Protein AF-A0A7C4ZIY7-F1 (afdb_monomer_lite)

pLDDT: mean 74.15, std 13.15, range [41.5, 90.62]

Foldseek 3Di:
DDPPPPDPDDPPDDPCVPPPPVCVPVVLVVVLVVLVVLLVVLVVQLCCCCPVVVDPCPDCSNVVSVVVSVVSVVVSVVSVVVVD

Structure (mmCIF, N/CA/C/O backbone):
data_AF-A0A7C4ZIY7-F1
#
_entry.id   AF-A0A7C4ZIY7-F1
#
loop_
_atom_site.group_PDB
_atom_site.id
_atom_site.type_symbol
_atom_site.label_atom_id
_atom_site.label_alt_id
_atom_site.label_comp_id
_atom_site.label_asym_id
_atom_site.label_entity_id
_atom_site.label_seq_id
_atom_site.pdbx_PDB_ins_code
_atom_site.Cartn_x
_atom_site.Cartn_y
_atom_site.Cartn_z
_atom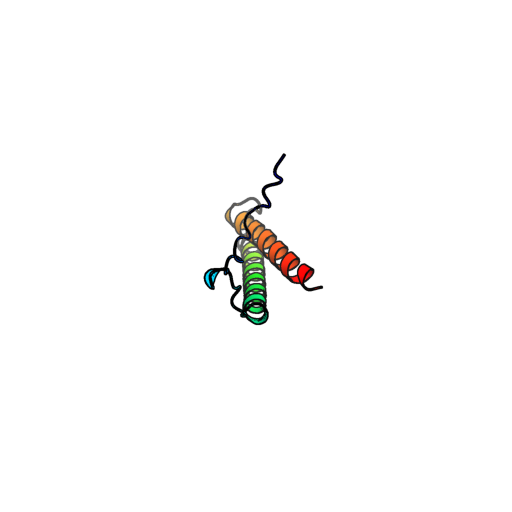_site.occupancy
_atom_site.B_iso_or_equiv
_atom_site.auth_seq_id
_atom_site.auth_comp_id
_atom_site.auth_asym_id
_atom_site.auth_atom_id
_atom_site.pdbx_PDB_model_num
ATOM 1 N N . MET A 1 1 ? 5.852 -0.680 66.387 1.00 41.50 1 MET A N 1
ATOM 2 C CA . MET A 1 1 ? 6.076 -0.488 64.942 1.00 41.50 1 MET A CA 1
ATOM 3 C C . MET A 1 1 ? 4.846 0.218 64.411 1.00 41.50 1 MET A C 1
ATOM 5 O O . MET A 1 1 ? 3.780 -0.379 64.432 1.00 41.50 1 MET A O 1
ATOM 9 N N . SER A 1 2 ? 4.952 1.512 64.110 1.00 52.38 2 SER A N 1
ATOM 10 C CA . SER A 1 2 ? 3.829 2.289 63.582 1.00 52.38 2 SER A CA 1
ATOM 11 C C . SER A 1 2 ? 3.731 2.028 62.087 1.00 52.38 2 SER A C 1
ATOM 13 O O . SER A 1 2 ? 4.624 2.407 61.335 1.00 52.38 2 SER A O 1
ATOM 15 N N . GLU A 1 3 ? 2.674 1.338 61.673 1.00 60.22 3 GLU A N 1
ATOM 16 C CA . GLU A 1 3 ? 2.326 1.160 60.266 1.00 60.22 3 GLU A CA 1
ATOM 17 C C . GLU A 1 3 ? 1.803 2.503 59.738 1.00 60.22 3 GLU A C 1
ATOM 19 O O . GLU A 1 3 ? 0.625 2.847 59.871 1.00 60.22 3 GLU A O 1
ATOM 24 N N . GLU A 1 4 ? 2.713 3.321 59.217 1.00 64.06 4 GLU A N 1
ATOM 25 C CA . GLU A 1 4 ? 2.387 4.605 58.608 1.00 64.06 4 GLU A CA 1
ATOM 26 C C . GLU A 1 4 ? 1.647 4.329 57.293 1.00 64.06 4 GLU A C 1
ATOM 28 O O . GLU A 1 4 ? 2.246 3.961 56.281 1.00 64.06 4 GLU A O 1
ATOM 33 N N . ARG A 1 5 ? 0.306 4.402 57.323 1.00 65.38 5 ARG A N 1
ATOM 34 C CA . ARG A 1 5 ? -0.510 4.223 56.114 1.00 65.38 5 ARG A CA 1
ATOM 35 C C . ARG A 1 5 ? -0.061 5.242 55.066 1.00 65.38 5 ARG A C 1
ATOM 37 O O . ARG A 1 5 ? 0.041 6.425 55.400 1.00 65.38 5 ARG A O 1
ATOM 44 N N . PRO A 1 6 ? 0.164 4.822 53.809 1.00 71.88 6 PRO A N 1
ATOM 45 C CA . PRO A 1 6 ? 0.595 5.741 52.772 1.00 71.88 6 PRO A CA 1
ATOM 46 C C . PRO A 1 6 ? -0.448 6.859 52.610 1.00 71.88 6 PRO A C 1
ATOM 48 O O . PRO A 1 6 ? -1.652 6.579 52.621 1.00 71.88 6 PRO A O 1
ATOM 51 N N . PRO A 1 7 ? -0.012 8.125 52.489 1.00 71.31 7 PRO A N 1
ATOM 52 C CA . PRO A 1 7 ? -0.917 9.259 52.386 1.00 71.31 7 PRO A CA 1
ATOM 53 C C . PRO A 1 7 ? -1.846 9.094 51.179 1.00 71.31 7 PRO A C 1
ATOM 55 O O . PRO A 1 7 ? -1.405 8.774 50.073 1.00 71.31 7 PRO A O 1
ATOM 58 N N . HIS A 1 8 ? -3.144 9.316 51.399 1.00 67.00 8 HIS A N 1
ATOM 59 C CA . HIS A 1 8 ? -4.160 9.297 50.351 1.00 67.00 8 HIS A CA 1
ATOM 60 C C . HIS A 1 8 ? -3.886 10.427 49.351 1.00 67.00 8 HIS A C 1
ATOM 62 O O . HIS A 1 8 ? -4.272 11.576 49.557 1.00 67.00 8 HIS A O 1
ATOM 68 N N . LEU A 1 9 ? -3.194 10.098 48.261 1.00 69.69 9 LEU A N 1
ATOM 69 C CA . LEU A 1 9 ? -3.009 11.008 47.140 1.00 69.69 9 LEU A CA 1
ATOM 70 C C . LEU A 1 9 ? -4.364 11.226 46.444 1.00 69.69 9 LEU A C 1
ATOM 72 O O . LEU A 1 9 ? -5.062 10.248 46.157 1.00 69.69 9 LEU A O 1
ATOM 76 N N . PRO A 1 10 ? -4.755 12.478 46.143 1.00 67.50 10 PRO A N 1
ATOM 77 C CA . PRO A 1 10 ? -5.957 12.739 45.366 1.00 67.50 10 PRO A CA 1
ATOM 78 C C . PRO A 1 10 ? -5.824 12.125 43.961 1.00 67.50 10 PRO A C 1
ATOM 80 O O . PRO A 1 10 ? -4.723 12.106 43.398 1.00 67.50 10 PRO A O 1
ATOM 83 N N . PRO A 1 11 ? -6.924 11.629 43.364 1.00 64.25 11 PRO A N 1
ATOM 84 C CA . PRO A 1 11 ? -6.893 11.070 42.020 1.00 64.25 11 PRO A CA 1
ATOM 85 C C . PRO A 1 11 ? -6.377 12.128 41.043 1.00 64.25 11 PRO A C 1
ATOM 87 O O . PRO A 1 11 ? -6.936 13.218 40.911 1.00 64.25 11 PRO A O 1
ATOM 90 N N . ARG A 1 12 ? -5.269 11.808 40.371 1.00 62.75 12 ARG A N 1
ATOM 91 C CA . ARG A 1 12 ? -4.624 12.671 39.378 1.00 62.75 12 ARG A CA 1
ATOM 92 C C . ARG A 1 12 ? -5.643 12.963 38.270 1.00 62.75 12 ARG A C 1
ATOM 94 O O . ARG A 1 12 ? -5.990 12.072 37.496 1.00 62.75 12 ARG A O 1
ATOM 101 N N . ARG A 1 13 ? -6.147 14.199 38.199 1.00 58.03 13 ARG A N 1
ATOM 102 C CA . ARG A 1 13 ? -6.999 14.658 37.094 1.00 58.03 13 ARG A CA 1
ATOM 103 C C . ARG A 1 13 ? -6.158 14.606 35.820 1.00 58.03 13 ARG A C 1
ATOM 105 O O . ARG A 1 13 ? -5.259 15.425 35.647 1.00 58.03 13 ARG A O 1
ATOM 112 N N . LYS A 1 14 ? -6.409 13.611 34.965 1.00 58.66 14 LYS A N 1
ATOM 113 C CA . LYS A 1 14 ? -5.812 13.537 33.626 1.00 58.66 14 LYS A CA 1
ATOM 114 C C . LYS A 1 14 ? -6.112 14.852 32.902 1.00 58.66 14 LYS A C 1
ATOM 116 O O . LYS A 1 14 ? -7.269 15.276 32.877 1.00 58.66 14 LYS A O 1
ATOM 121 N N . LEU A 1 15 ? -5.078 15.526 32.391 1.00 54.88 15 LEU A N 1
ATOM 122 C CA . LEU A 1 15 ? -5.251 16.722 31.561 1.00 54.88 15 LEU A CA 1
ATOM 123 C C . LEU A 1 15 ? -6.134 16.357 30.359 1.00 54.88 15 LEU A C 1
ATOM 125 O O . LEU A 1 15 ? -5.977 15.275 29.800 1.00 54.88 15 LEU A O 1
ATOM 129 N N . ASP A 1 16 ? -7.003 17.269 29.915 1.00 55.22 16 ASP A N 1
ATOM 130 C CA . ASP A 1 16 ? -7.870 17.088 28.734 1.00 55.22 16 ASP A CA 1
ATOM 131 C C . ASP A 1 16 ? -7.097 16.784 27.428 1.00 55.22 16 ASP A C 1
ATOM 133 O O . ASP A 1 16 ? -7.698 16.387 26.437 1.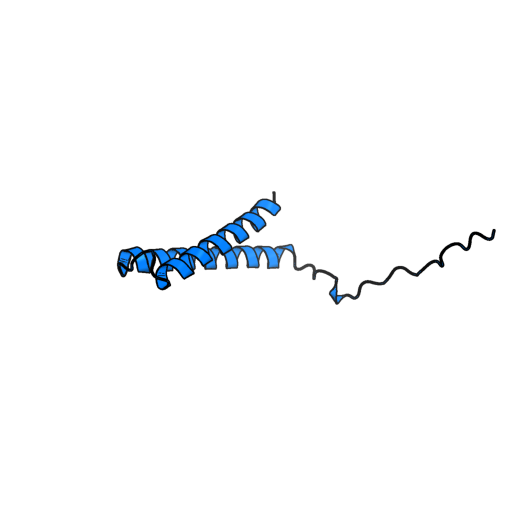00 55.22 16 ASP A O 1
ATOM 137 N N . ILE A 1 17 ? -5.763 16.889 27.436 1.00 55.41 17 ILE A N 1
ATOM 138 C CA . ILE A 1 17 ? -4.857 16.456 26.358 1.00 55.41 17 ILE A CA 1
ATOM 139 C C . ILE A 1 17 ? -4.808 14.917 26.240 1.00 55.41 17 ILE A C 1
ATOM 141 O O . ILE A 1 17 ? -4.616 14.387 25.151 1.00 55.41 17 ILE A O 1
ATOM 145 N N . GLU A 1 18 ? -5.014 14.184 27.341 1.00 51.78 18 GLU A N 1
ATOM 146 C CA . GLU A 1 18 ? -5.107 12.715 27.350 1.00 51.78 18 GLU A CA 1
ATOM 147 C C . GLU A 1 18 ? -6.514 12.196 27.036 1.00 51.78 18 GLU A C 1
ATOM 149 O O . GLU A 1 18 ? -6.701 10.980 26.946 1.00 51.78 18 GLU A O 1
ATOM 154 N N . ARG A 1 19 ? -7.523 13.066 26.880 1.00 51.59 19 ARG A N 1
ATOM 155 C CA . ARG A 1 19 ? -8.805 12.602 26.352 1.00 51.59 19 ARG A CA 1
ATOM 156 C C . ARG A 1 19 ? -8.591 12.291 24.873 1.00 51.59 19 ARG A C 1
ATOM 158 O O . ARG A 1 19 ? -8.326 13.224 24.115 1.00 51.59 19 ARG A O 1
ATOM 165 N N . PRO A 1 20 ? -8.729 11.026 24.423 1.00 56.97 20 PRO A N 1
ATOM 166 C CA . PRO A 1 20 ? -8.894 10.785 23.005 1.00 56.97 20 PRO A CA 1
ATOM 167 C C . PRO A 1 20 ? -10.150 11.557 22.617 1.00 56.97 20 PRO A C 1
ATOM 169 O O . PRO A 1 20 ? -11.250 11.236 23.069 1.00 56.97 20 PRO A O 1
ATOM 172 N N . ILE A 1 21 ? -9.966 12.648 21.872 1.00 57.62 21 ILE A N 1
ATOM 173 C CA . ILE A 1 21 ? -11.058 13.426 21.300 1.00 57.62 21 ILE A CA 1
ATOM 174 C C . ILE A 1 21 ? -11.995 12.389 20.684 1.00 57.62 21 ILE A C 1
ATOM 176 O O . ILE A 1 21 ? -11.542 11.548 19.904 1.00 57.62 21 ILE A O 1
ATOM 180 N N . GLY A 1 22 ? -13.268 12.397 21.090 1.00 50.28 22 GLY A N 1
ATOM 181 C CA . GLY A 1 22 ? -14.308 11.423 20.726 1.00 50.28 22 GLY A CA 1
ATOM 182 C C . GLY A 1 22 ? -14.662 11.385 19.233 1.00 50.28 22 GLY A C 1
ATOM 183 O O . GLY A 1 22 ? -15.781 11.062 18.864 1.00 50.28 22 GLY A O 1
ATOM 184 N N . LEU A 1 23 ? -13.702 11.698 18.368 1.00 52.31 23 LEU A N 1
ATOM 185 C CA . LEU A 1 23 ? -13.674 11.521 16.926 1.00 52.31 23 LEU A CA 1
ATOM 186 C C . LEU A 1 23 ? -13.269 10.086 16.533 1.00 52.31 23 LEU A C 1
ATOM 188 O O . LEU A 1 23 ? -12.934 9.826 15.380 1.00 52.31 23 LEU A O 1
ATOM 192 N N . GLY A 1 24 ? -13.261 9.150 17.488 1.00 53.12 24 GLY A N 1
ATOM 193 C CA . GLY A 1 24 ? -12.735 7.797 17.317 1.00 53.12 24 GLY A CA 1
ATOM 194 C C . GLY A 1 24 ? -13.427 6.986 16.221 1.00 53.12 24 GLY A C 1
ATOM 195 O O . GLY A 1 24 ? -12.759 6.234 15.541 1.00 53.12 24 GLY A O 1
ATOM 196 N N . GLY A 1 25 ? -14.726 7.156 15.963 1.00 57.03 25 GLY A N 1
ATOM 197 C CA . GLY A 1 25 ? -15.402 6.391 14.901 1.00 57.03 25 GLY A CA 1
ATOM 198 C C . GLY A 1 25 ? -15.110 6.918 13.492 1.00 57.03 25 GLY A C 1
ATOM 199 O O . GLY A 1 25 ? -14.654 6.180 12.613 1.00 57.03 25 GLY A O 1
ATOM 200 N N . VAL A 1 26 ? -15.348 8.217 13.291 1.00 56.12 26 VAL A N 1
ATOM 201 C CA . VAL A 1 26 ? -15.342 8.862 11.966 1.00 56.12 26 VAL A CA 1
ATOM 202 C C . VAL A 1 26 ? -13.919 9.139 11.480 1.00 56.12 26 VAL A C 1
ATOM 204 O O . VAL A 1 26 ? -13.596 8.846 10.331 1.00 56.12 26 VAL A O 1
ATOM 207 N N . ALA A 1 27 ? -13.025 9.613 12.358 1.00 60.69 27 ALA A N 1
ATOM 208 C CA . ALA A 1 27 ? -11.623 9.827 11.994 1.00 60.69 27 ALA A CA 1
ATOM 209 C C . ALA A 1 27 ? -10.896 8.503 11.743 1.00 60.69 27 ALA A C 1
ATOM 211 O O . ALA A 1 27 ? -10.044 8.419 10.864 1.00 60.69 27 ALA A O 1
ATOM 212 N N . GLN A 1 28 ? -11.263 7.440 12.462 1.00 62.03 28 GLN A N 1
ATOM 213 C CA . GLN A 1 28 ? -10.682 6.116 12.260 1.00 62.03 28 GLN A CA 1
ATOM 214 C C . GLN A 1 28 ? -11.223 5.454 10.986 1.00 62.03 28 GLN A C 1
ATOM 216 O O . GLN A 1 28 ? -10.488 4.712 10.345 1.00 62.03 28 GLN A O 1
ATOM 221 N N . GLN A 1 29 ? -12.473 5.719 10.577 1.00 64.88 29 GLN A N 1
ATOM 222 C CA . GLN A 1 29 ? -12.972 5.352 9.240 1.00 64.88 29 GLN A CA 1
ATOM 223 C C . GLN A 1 29 ? -12.273 6.146 8.127 1.00 64.88 29 GLN A C 1
ATOM 225 O O . GLN A 1 29 ? -11.867 5.555 7.129 1.00 64.88 29 GLN A O 1
ATOM 230 N N . GLY A 1 30 ? -12.068 7.453 8.319 1.00 70.44 30 GLY A N 1
ATOM 231 C CA . GLY A 1 30 ? -11.301 8.289 7.393 1.00 70.44 30 GLY A CA 1
ATOM 232 C C . GLY A 1 30 ? -9.861 7.802 7.232 1.00 70.44 30 GLY A C 1
ATOM 233 O O . GLY A 1 30 ? -9.381 7.647 6.113 1.00 70.44 30 GLY A O 1
ATOM 234 N N . ALA A 1 31 ? -9.198 7.455 8.337 1.00 73.44 31 ALA A N 1
ATOM 235 C CA . ALA A 1 31 ? -7.857 6.880 8.315 1.00 73.44 31 ALA A CA 1
ATOM 236 C C . ALA A 1 31 ? -7.813 5.558 7.531 1.00 73.44 31 ALA A C 1
ATOM 238 O O . ALA A 1 31 ? -6.925 5.373 6.706 1.00 73.44 31 ALA A O 1
ATOM 239 N N . VAL A 1 32 ? -8.787 4.662 7.732 1.00 77.69 32 VAL A N 1
ATOM 240 C CA . VAL A 1 32 ? -8.903 3.400 6.975 1.00 77.69 32 VAL A CA 1
ATOM 241 C C . VAL A 1 32 ? -9.041 3.659 5.472 1.00 77.69 32 VAL A C 1
ATOM 243 O O . VAL A 1 32 ? -8.332 3.034 4.688 1.00 77.69 32 VAL A O 1
ATOM 246 N N . LEU A 1 33 ? -9.896 4.603 5.064 1.00 82.31 33 LEU A N 1
ATOM 247 C CA . LEU A 1 33 ? -10.065 4.985 3.656 1.00 82.31 33 LEU A CA 1
ATOM 248 C C . LEU A 1 33 ? -8.777 5.545 3.045 1.00 82.31 33 LEU A C 1
ATOM 250 O O . LEU A 1 33 ? -8.402 5.149 1.944 1.00 82.31 33 LEU A O 1
ATOM 254 N N . ILE A 1 34 ? -8.078 6.424 3.768 1.00 84.56 34 ILE A N 1
ATOM 255 C CA . ILE A 1 34 ? -6.798 6.989 3.324 1.00 84.56 34 ILE A CA 1
ATOM 256 C C . ILE A 1 34 ? -5.760 5.877 3.161 1.00 84.56 34 ILE A C 1
ATOM 258 O O . ILE A 1 34 ? -5.109 5.796 2.123 1.00 84.56 34 ILE A O 1
ATOM 262 N N . TYR A 1 35 ? -5.633 4.983 4.144 1.00 79.75 35 TYR A N 1
ATOM 263 C CA . TYR A 1 35 ? -4.707 3.855 4.060 1.00 79.75 35 TYR A CA 1
ATOM 264 C C . TYR A 1 35 ? -5.037 2.920 2.893 1.00 79.75 35 TYR A C 1
ATOM 266 O O . TYR A 1 35 ? -4.123 2.479 2.196 1.00 79.75 35 TYR A O 1
ATOM 274 N N . ALA A 1 36 ? -6.318 2.654 2.633 1.00 82.94 36 ALA A N 1
ATOM 275 C CA . ALA A 1 36 ? -6.748 1.860 1.486 1.00 82.94 36 ALA A CA 1
ATOM 276 C C . ALA A 1 36 ? -6.385 2.534 0.155 1.00 82.94 36 ALA A C 1
ATOM 278 O O . ALA A 1 36 ? -5.763 1.902 -0.696 1.00 82.94 36 ALA A O 1
ATOM 279 N N . LEU A 1 37 ? -6.694 3.825 0.000 1.00 89.75 37 LEU A N 1
ATOM 280 C CA . LEU A 1 37 ? -6.358 4.598 -1.198 1.00 89.75 37 LEU A CA 1
ATOM 281 C C . LEU A 1 37 ? -4.850 4.633 -1.455 1.00 89.75 37 LEU A C 1
ATOM 283 O O . LEU A 1 37 ? -4.414 4.362 -2.571 1.00 89.75 37 LEU A O 1
ATOM 287 N N . VAL A 1 38 ? -4.051 4.912 -0.422 1.00 88.94 38 VAL A N 1
ATOM 288 C CA . VAL A 1 38 ? -2.585 4.944 -0.524 1.00 88.94 38 VAL A CA 1
ATOM 289 C C . VAL A 1 38 ? -2.033 3.571 -0.903 1.00 88.94 38 VAL A C 1
ATOM 291 O O . VAL A 1 38 ? -1.159 3.481 -1.763 1.00 88.94 38 VAL A O 1
ATOM 294 N N . THR A 1 39 ? -2.567 2.496 -0.320 1.00 87.25 39 THR A N 1
ATOM 295 C CA . THR A 1 39 ? -2.158 1.125 -0.662 1.00 87.25 39 THR A CA 1
ATOM 296 C C . THR A 1 39 ? -2.429 0.825 -2.135 1.00 87.25 39 THR A C 1
ATOM 298 O O . THR A 1 39 ? -1.528 0.384 -2.843 1.00 87.25 39 THR A O 1
ATOM 301 N N . VAL A 1 40 ? -3.642 1.108 -2.623 1.00 90.62 40 VAL A N 1
ATOM 302 C CA . VAL A 1 40 ? -4.020 0.869 -4.027 1.00 90.62 40 VAL A CA 1
ATOM 303 C C . VAL A 1 40 ? -3.176 1.716 -4.981 1.00 90.62 40 VAL A C 1
ATOM 305 O O . VAL A 1 40 ? -2.706 1.200 -5.993 1.00 90.62 40 VAL A O 1
ATOM 308 N N . ALA A 1 41 ? -2.924 2.983 -4.643 1.00 89.69 41 ALA A N 1
ATOM 309 C CA . ALA A 1 41 ? -2.068 3.858 -5.438 1.00 89.69 41 ALA A CA 1
ATOM 310 C C . ALA A 1 41 ? -0.636 3.307 -5.547 1.00 89.69 41 ALA A C 1
ATOM 312 O O . ALA A 1 41 ? -0.096 3.223 -6.647 1.00 89.69 41 ALA A O 1
ATOM 313 N N . LEU A 1 42 ? -0.039 2.868 -4.433 1.00 88.19 42 LEU A N 1
ATOM 314 C CA . LEU A 1 42 ? 1.315 2.302 -4.418 1.00 88.19 42 LEU A CA 1
ATOM 315 C C . LEU A 1 42 ? 1.415 0.997 -5.212 1.00 88.19 42 LEU A C 1
ATOM 317 O O . LEU A 1 42 ? 2.373 0.813 -5.963 1.00 88.19 42 LEU A O 1
ATOM 321 N N . ILE A 1 43 ? 0.413 0.120 -5.096 1.00 87.88 43 ILE A N 1
ATOM 322 C CA . ILE A 1 43 ? 0.319 -1.106 -5.900 1.00 87.88 43 ILE A CA 1
ATOM 323 C C . ILE A 1 43 ? 0.251 -0.754 -7.387 1.00 87.88 43 ILE A C 1
ATOM 325 O O . ILE A 1 43 ? 1.006 -1.312 -8.183 1.00 87.88 43 ILE A O 1
ATOM 329 N N . GLY A 1 44 ? -0.609 0.198 -7.757 1.00 88.25 44 GLY A N 1
ATOM 330 C CA . GLY A 1 44 ? -0.760 0.657 -9.136 1.00 88.25 44 GLY A CA 1
ATOM 331 C C . GLY A 1 44 ? 0.536 1.223 -9.713 1.00 88.25 44 GLY A C 1
ATOM 332 O O . GLY A 1 44 ? 0.915 0.858 -10.821 1.00 88.25 44 GLY A O 1
ATOM 333 N N . VAL A 1 45 ? 1.255 2.050 -8.949 1.00 87.75 45 VAL A N 1
ATOM 334 C CA . VAL A 1 45 ? 2.554 2.609 -9.361 1.00 87.75 45 VAL A CA 1
ATOM 335 C C . VAL A 1 45 ? 3.599 1.508 -9.548 1.00 87.75 45 VAL A C 1
ATOM 337 O O . VAL A 1 45 ? 4.293 1.494 -10.564 1.00 87.75 45 VAL A O 1
ATOM 340 N N . ALA A 1 46 ? 3.693 0.559 -8.613 1.00 85.69 46 ALA A N 1
ATOM 341 C CA . ALA A 1 46 ? 4.636 -0.551 -8.722 1.00 85.69 46 ALA A CA 1
ATOM 342 C C . ALA A 1 46 ? 4.344 -1.428 -9.954 1.00 85.69 46 ALA A C 1
ATOM 344 O O . ALA A 1 46 ? 5.262 -1.769 -10.699 1.00 85.69 46 ALA A O 1
ATOM 345 N N . LEU A 1 47 ? 3.067 -1.737 -10.211 1.00 87.81 47 LEU A N 1
ATOM 346 C CA . LEU A 1 47 ? 2.626 -2.462 -11.408 1.00 87.81 47 LEU A CA 1
ATOM 347 C C . LEU A 1 47 ? 2.908 -1.682 -12.692 1.00 87.81 47 LEU A C 1
ATOM 349 O O . LEU A 1 47 ? 3.396 -2.267 -13.654 1.00 87.81 47 LEU A O 1
ATOM 353 N N . TYR A 1 48 ? 2.650 -0.375 -12.708 1.00 87.62 48 TYR A N 1
ATOM 354 C CA . TYR A 1 48 ? 2.939 0.480 -13.857 1.00 87.62 48 TYR A CA 1
ATOM 355 C C . TYR A 1 48 ? 4.433 0.449 -14.202 1.00 87.62 48 TYR A C 1
ATOM 357 O O . TYR A 1 48 ? 4.803 0.174 -15.342 1.00 87.62 48 TYR A O 1
ATOM 365 N N . MET A 1 49 ? 5.308 0.641 -13.214 1.00 85.31 49 MET A N 1
ATOM 366 C CA . MET A 1 49 ? 6.754 0.622 -13.451 1.00 85.31 49 MET A CA 1
ATOM 367 C C . MET A 1 49 ? 7.270 -0.767 -13.854 1.00 85.31 49 MET A C 1
ATOM 369 O O . MET A 1 49 ? 8.159 -0.877 -14.697 1.00 85.31 49 MET A O 1
ATOM 373 N N . ALA A 1 50 ? 6.713 -1.836 -13.282 1.00 84.38 50 ALA A N 1
ATOM 374 C CA . ALA A 1 50 ? 7.125 -3.199 -13.603 1.00 84.38 50 ALA A CA 1
ATOM 375 C C . ALA A 1 50 ? 6.646 -3.657 -14.992 1.00 84.38 50 ALA A C 1
ATOM 377 O O . ALA A 1 50 ? 7.399 -4.304 -15.714 1.00 84.38 50 ALA A O 1
ATOM 378 N N . VAL A 1 51 ? 5.403 -3.337 -15.369 1.00 87.56 51 VAL A N 1
ATOM 379 C CA . VAL A 1 51 ? 4.762 -3.857 -16.591 1.00 87.56 51 VAL A CA 1
ATOM 380 C C . VAL A 1 51 ? 4.936 -2.913 -17.777 1.00 87.56 51 VAL A C 1
ATOM 382 O O . VAL A 1 51 ? 5.250 -3.367 -18.874 1.00 87.56 51 VAL A O 1
ATOM 385 N N . ILE A 1 52 ? 4.734 -1.608 -17.572 1.00 88.19 52 ILE A N 1
ATOM 386 C CA . ILE A 1 52 ? 4.747 -0.614 -18.655 1.00 88.19 52 ILE A CA 1
ATOM 387 C C . ILE A 1 52 ? 6.158 -0.068 -18.862 1.00 88.19 52 ILE A C 1
ATOM 389 O O . ILE A 1 52 ? 6.649 -0.082 -19.986 1.00 88.19 52 ILE A O 1
ATOM 393 N N . GLU A 1 53 ? 6.847 0.353 -17.797 1.00 83.88 53 GLU A N 1
ATOM 394 C CA . GLU A 1 53 ? 8.239 0.822 -17.926 1.00 83.88 53 GLU A CA 1
ATOM 395 C C . GLU A 1 53 ? 9.267 -0.319 -18.018 1.00 83.88 53 GLU A C 1
ATOM 397 O O . GLU A 1 53 ? 10.451 -0.049 -18.220 1.00 83.88 53 GLU A O 1
ATOM 402 N N . GLN A 1 54 ? 8.839 -1.580 -17.855 1.00 84.38 54 GLN A N 1
ATOM 403 C CA . GLN A 1 54 ? 9.699 -2.775 -17.864 1.0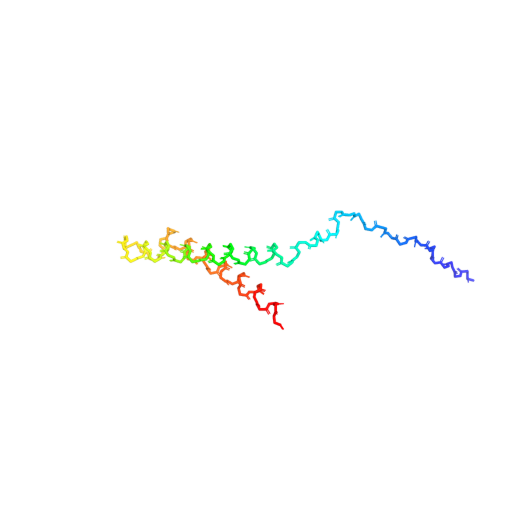0 84.38 54 GLN A CA 1
ATOM 404 C C . GLN A 1 54 ? 10.928 -2.642 -16.947 1.00 84.38 54 GLN A C 1
ATOM 406 O O . GLN A 1 54 ? 12.003 -3.190 -17.212 1.00 84.38 54 GLN A O 1
ATOM 411 N N . ARG A 1 55 ? 10.793 -1.887 -15.849 1.00 80.06 55 ARG A N 1
ATOM 412 C CA . ARG A 1 55 ? 11.869 -1.713 -14.875 1.00 80.06 55 ARG A CA 1
ATOM 413 C C . ARG A 1 55 ? 12.106 -3.043 -14.158 1.00 80.06 55 ARG A C 1
ATOM 415 O O . ARG A 1 55 ? 11.143 -3.734 -13.817 1.00 80.06 55 ARG A O 1
ATOM 422 N N . PRO A 1 56 ? 13.367 -3.402 -13.856 1.00 83.06 56 PRO A N 1
ATOM 423 C CA . PRO A 1 56 ? 13.631 -4.604 -13.086 1.00 83.06 56 PRO A CA 1
ATOM 424 C C . PRO A 1 56 ? 12.951 -4.499 -11.718 1.00 83.06 56 PRO A C 1
ATOM 426 O O . PRO A 1 56 ? 13.007 -3.452 -11.066 1.00 83.06 56 PRO A O 1
ATOM 429 N N . LEU A 1 57 ? 12.330 -5.596 -11.276 1.00 78.56 57 LEU A N 1
ATOM 430 C CA . LEU A 1 57 ? 11.605 -5.678 -9.998 1.00 78.56 57 LEU A CA 1
ATOM 431 C C . LEU A 1 57 ? 12.500 -5.346 -8.794 1.00 78.56 57 LEU A C 1
ATOM 433 O O . LEU A 1 57 ? 12.026 -4.869 -7.769 1.00 78.56 57 LEU A O 1
ATOM 437 N N . THR A 1 58 ? 13.804 -5.575 -8.939 1.00 80.44 58 THR A N 1
ATOM 438 C CA . THR A 1 58 ? 14.837 -5.261 -7.947 1.00 80.44 58 THR A CA 1
ATOM 439 C C . THR A 1 58 ? 15.264 -3.794 -7.957 1.00 80.44 58 THR A C 1
ATOM 441 O O . THR A 1 58 ? 16.014 -3.374 -7.077 1.00 80.44 58 THR A O 1
ATOM 444 N N . SER A 1 59 ? 14.816 -2.992 -8.930 1.00 78.31 59 SER A N 1
ATOM 445 C CA . SER A 1 59 ? 15.111 -1.560 -8.938 1.00 78.31 59 SER A CA 1
ATOM 446 C C . SER A 1 59 ? 14.413 -0.871 -7.771 1.00 78.31 59 SER A C 1
ATOM 448 O O . SER A 1 59 ? 13.243 -1.131 -7.485 1.00 78.31 59 SER A O 1
ATOM 450 N N . GLY A 1 60 ? 15.117 0.059 -7.121 1.00 82.06 60 GLY A N 1
ATOM 451 C CA . GLY A 1 60 ? 14.569 0.820 -5.995 1.00 82.06 60 GLY A CA 1
ATOM 452 C C . GLY A 1 60 ? 13.265 1.553 -6.331 1.00 82.06 60 GLY A C 1
ATOM 453 O O . GLY A 1 60 ? 12.420 1.716 -5.459 1.00 82.06 60 GLY A O 1
ATOM 454 N N . TRP A 1 61 ? 13.064 1.914 -7.601 1.00 79.81 61 TRP A N 1
ATOM 455 C CA . TRP A 1 61 ? 11.848 2.556 -8.102 1.00 79.81 61 TRP A CA 1
ATOM 456 C C . TRP A 1 61 ? 10.609 1.657 -8.044 1.00 79.81 61 TRP A C 1
ATOM 458 O O . TRP A 1 61 ? 9.527 2.159 -7.772 1.00 79.81 61 TRP A O 1
ATOM 468 N N . VAL A 1 62 ? 10.761 0.341 -8.229 1.00 79.38 62 VAL A N 1
ATOM 469 C CA . VAL A 1 62 ? 9.666 -0.640 -8.101 1.00 79.38 62 VAL A CA 1
ATOM 470 C C . VAL A 1 62 ? 9.584 -1.178 -6.670 1.00 79.38 62 VAL A C 1
ATOM 472 O O . VAL A 1 62 ? 8.497 -1.307 -6.106 1.00 79.38 62 VAL A O 1
ATOM 475 N N . ALA A 1 63 ? 10.736 -1.453 -6.052 1.00 81.81 63 ALA A N 1
ATOM 476 C CA . ALA A 1 63 ? 10.807 -2.045 -4.722 1.00 81.81 63 ALA A CA 1
ATOM 477 C C . ALA A 1 63 ? 10.284 -1.102 -3.625 1.00 81.81 63 ALA A C 1
ATOM 479 O O . ALA A 1 63 ? 9.552 -1.546 -2.743 1.00 81.81 63 ALA A O 1
ATOM 480 N N . ALA A 1 64 ? 10.600 0.198 -3.679 1.00 83.88 64 ALA A N 1
ATOM 481 C CA . ALA A 1 64 ? 10.139 1.165 -2.682 1.00 83.88 64 ALA A CA 1
ATOM 482 C C . ALA A 1 64 ? 8.600 1.270 -2.601 1.00 83.88 64 ALA A C 1
ATOM 484 O O . ALA A 1 64 ? 8.060 1.100 -1.501 1.00 83.88 64 ALA A O 1
ATOM 485 N N . PRO A 1 65 ? 7.857 1.486 -3.708 1.00 81.75 65 PRO A N 1
ATOM 486 C CA . PRO A 1 65 ? 6.400 1.502 -3.651 1.00 8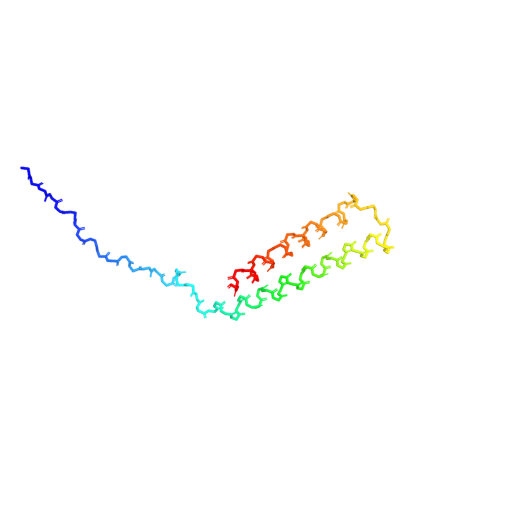1.75 65 PRO A CA 1
ATOM 487 C C . PRO A 1 65 ? 5.804 0.132 -3.309 1.00 81.75 65 PRO A C 1
ATOM 489 O O . PRO A 1 65 ? 4.811 0.085 -2.585 1.00 81.75 65 PRO A O 1
ATOM 492 N N . ALA A 1 66 ? 6.423 -0.979 -3.726 1.00 82.12 66 ALA A N 1
ATOM 493 C CA . ALA A 1 66 ? 5.971 -2.319 -3.345 1.00 82.12 66 ALA A CA 1
ATOM 494 C C . ALA 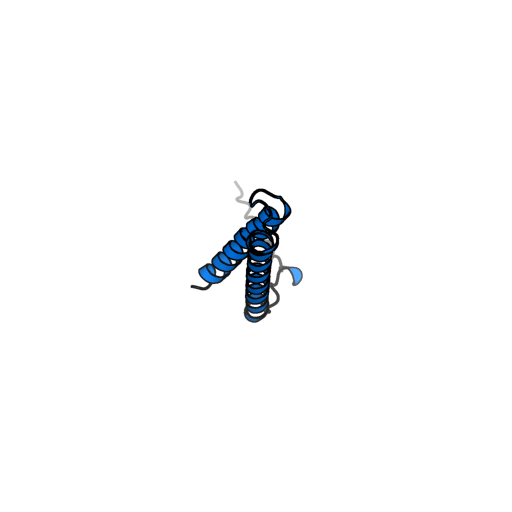A 1 66 ? 6.074 -2.566 -1.827 1.00 82.12 66 ALA A C 1
ATOM 496 O O . ALA A 1 66 ? 5.119 -3.035 -1.208 1.00 82.12 66 ALA A O 1
ATOM 497 N N . ILE A 1 67 ? 7.194 -2.196 -1.199 1.00 87.38 67 ILE A N 1
ATOM 498 C CA . ILE A 1 67 ? 7.376 -2.300 0.258 1.00 87.38 67 ILE A CA 1
ATOM 499 C C . ILE A 1 67 ? 6.377 -1.393 0.986 1.00 87.38 67 ILE A C 1
ATOM 501 O O . ILE A 1 67 ? 5.751 -1.817 1.961 1.00 87.38 67 ILE A O 1
ATOM 505 N N . GLY A 1 68 ? 6.178 -0.168 0.489 1.00 84.88 68 GLY A N 1
ATOM 506 C CA . GLY A 1 68 ? 5.167 0.749 1.012 1.00 84.88 68 GLY A CA 1
ATOM 507 C C . GLY A 1 68 ? 3.764 0.140 0.969 1.00 84.88 68 GLY A C 1
ATOM 508 O O . GLY A 1 68 ? 3.059 0.150 1.978 1.00 84.88 68 GLY A O 1
ATOM 509 N N . ALA A 1 69 ? 3.376 -0.452 -0.162 1.00 85.31 69 ALA A N 1
ATOM 510 C CA . ALA A 1 69 ? 2.094 -1.132 -0.317 1.00 85.31 69 ALA A CA 1
ATOM 511 C C . ALA A 1 69 ? 1.914 -2.281 0.685 1.00 85.31 69 ALA A C 1
ATOM 513 O O . ALA A 1 69 ? 0.846 -2.401 1.283 1.00 85.31 69 ALA A O 1
ATOM 514 N N . VAL A 1 70 ? 2.951 -3.091 0.919 1.00 87.25 70 VAL A N 1
ATOM 515 C CA . VAL A 1 70 ? 2.907 -4.174 1.915 1.00 87.25 70 VAL A CA 1
ATOM 516 C C . VAL A 1 70 ? 2.697 -3.616 3.322 1.00 87.25 70 VAL A C 1
ATOM 518 O O . VAL A 1 70 ? 1.828 -4.099 4.047 1.00 87.25 70 VAL A O 1
ATOM 521 N N . TRP A 1 71 ? 3.436 -2.572 3.708 1.00 88.25 71 TRP A N 1
ATOM 522 C CA . TRP A 1 71 ? 3.293 -1.948 5.025 1.00 88.25 71 TRP A CA 1
ATOM 523 C C . TRP A 1 71 ? 1.903 -1.341 5.232 1.00 88.25 71 TRP A C 1
ATOM 525 O O . TRP A 1 71 ? 1.258 -1.603 6.248 1.00 88.25 71 TRP A O 1
ATOM 535 N N . PHE A 1 72 ? 1.415 -0.552 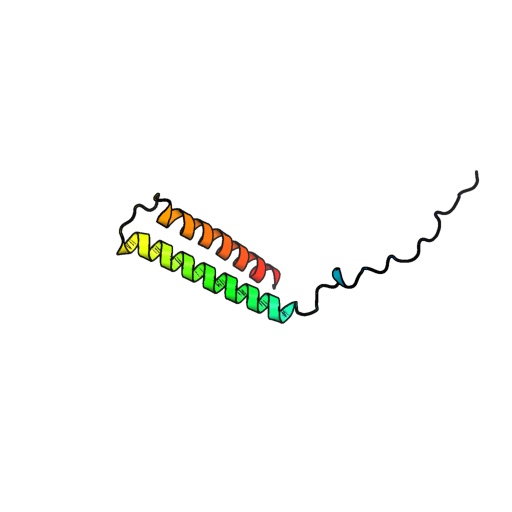4.270 1.00 85.25 72 PHE A N 1
ATOM 536 C CA . PHE A 1 72 ? 0.097 0.075 4.363 1.00 85.25 72 PHE A CA 1
ATOM 537 C C . PHE A 1 72 ? -1.041 -0.946 4.285 1.00 85.25 72 PHE A C 1
ATOM 539 O O . PHE A 1 72 ? -1.998 -0.830 5.049 1.00 85.25 72 PHE A O 1
ATOM 546 N N . GLY A 1 73 ? -0.913 -1.982 3.454 1.00 85.06 73 GLY A N 1
ATOM 547 C CA . GLY A 1 73 ? -1.868 -3.085 3.382 1.00 85.06 73 GLY A CA 1
ATOM 548 C C . GLY A 1 73 ? -1.934 -3.880 4.685 1.00 85.06 73 GLY A C 1
ATOM 549 O O . GLY A 1 73 ? -3.024 -4.139 5.192 1.00 85.06 73 GLY A O 1
ATOM 550 N N . LEU A 1 74 ? -0.783 -4.192 5.290 1.00 86.75 74 LEU A N 1
ATOM 551 C CA . LEU A 1 74 ? -0.722 -4.834 6.603 1.00 86.75 74 LEU A CA 1
ATOM 552 C C . LEU A 1 74 ? -1.332 -3.938 7.686 1.00 86.75 74 LEU A C 1
ATOM 554 O O . LEU A 1 74 ? -2.143 -4.393 8.489 1.00 86.75 74 LEU A O 1
ATOM 558 N N . ARG A 1 75 ? -0.984 -2.646 7.691 1.00 80.69 75 ARG A N 1
ATOM 559 C CA . ARG A 1 75 ? -1.534 -1.654 8.624 1.00 80.69 75 ARG A CA 1
ATOM 560 C C . ARG A 1 75 ? -3.057 -1.578 8.507 1.00 80.69 75 ARG A C 1
ATOM 562 O O . ARG A 1 75 ? -3.747 -1.590 9.524 1.00 80.69 75 ARG A O 1
ATOM 569 N N . LEU A 1 76 ? -3.573 -1.541 7.281 1.00 82.06 76 LEU A N 1
ATOM 570 C CA . LEU A 1 76 ? -5.000 -1.556 6.983 1.00 82.06 76 LEU A CA 1
ATOM 571 C C . LEU A 1 76 ? -5.658 -2.840 7.500 1.00 82.06 76 LEU A C 1
ATOM 573 O O . LEU A 1 76 ? -6.689 -2.770 8.167 1.00 82.06 76 LEU A O 1
ATOM 577 N N . PHE A 1 77 ? -5.034 -3.994 7.252 1.00 82.69 77 PHE A N 1
ATOM 578 C CA . PHE A 1 77 ? -5.517 -5.288 7.722 1.00 82.69 77 PHE A CA 1
ATOM 579 C C . PHE A 1 77 ? -5.575 -5.360 9.249 1.00 82.69 77 PHE A C 1
ATOM 581 O O . PHE A 1 77 ? -6.574 -5.813 9.793 1.00 82.69 77 PHE A O 1
ATOM 588 N N . MET A 1 78 ? -4.563 -4.852 9.958 1.00 84.31 78 MET A N 1
ATOM 589 C CA . MET A 1 78 ? -4.564 -4.803 11.424 1.00 84.31 78 MET A CA 1
ATOM 590 C C . MET A 1 78 ? -5.683 -3.911 11.970 1.00 84.31 78 MET A C 1
ATOM 592 O O . MET A 1 78 ? -6.362 -4.289 12.923 1.00 84.31 78 MET A O 1
ATOM 596 N N . ILE A 1 79 ? -5.909 -2.740 11.361 1.00 77.69 79 ILE A N 1
ATOM 597 C CA . ILE A 1 79 ? -6.993 -1.837 11.775 1.00 77.69 79 ILE A CA 1
ATOM 598 C C . ILE A 1 79 ? -8.358 -2.490 11.535 1.00 77.69 79 ILE A C 1
ATOM 600 O O . ILE A 1 79 ? -9.253 -2.363 12.368 1.00 77.69 79 ILE A O 1
ATOM 604 N N . LEU A 1 80 ? -8.525 -3.181 10.406 1.00 75.69 80 LEU A N 1
ATOM 605 C CA . LEU A 1 80 ? -9.778 -3.846 10.063 1.00 75.69 80 LEU A CA 1
ATOM 606 C C . LEU A 1 80 ? -10.013 -5.104 10.913 1.00 75.69 80 LEU A C 1
ATOM 608 O O . LEU A 1 80 ? -11.134 -5.339 11.355 1.00 75.69 80 LEU A O 1
ATOM 612 N N . GLY A 1 81 ? -8.959 -5.875 11.188 1.00 72.19 81 GLY A N 1
ATOM 613 C CA . GLY A 1 81 ? -8.990 -7.070 12.031 1.00 72.19 81 GLY A CA 1
ATOM 614 C C . GLY A 1 81 ? -9.271 -6.760 13.500 1.00 72.19 81 GLY A C 1
ATOM 615 O O . GLY A 1 81 ? -9.991 -7.509 14.139 1.00 72.19 81 GLY A O 1
ATOM 616 N N . SER A 1 82 ? -8.802 -5.618 14.010 1.00 66.06 82 SER A N 1
ATOM 617 C CA . SER A 1 82 ? -9.111 -5.144 15.369 1.00 66.06 82 SER A CA 1
ATOM 618 C C . SER A 1 82 ? -10.566 -4.680 15.556 1.00 66.06 82 SER A C 1
ATOM 620 O O . SER A 1 82 ? -10.949 -4.367 16.683 1.00 66.06 82 SER A O 1
ATOM 622 N N . ARG A 1 83 ? -11.362 -4.560 14.481 1.00 58.34 83 ARG A N 1
ATOM 623 C CA . ARG A 1 83 ? -12.784 -4.167 14.539 1.00 58.34 83 ARG A CA 1
ATOM 624 C C . ARG A 1 83 ? -13.756 -5.357 14.593 1.00 58.34 83 ARG A C 1
ATOM 626 O O . ARG A 1 83 ? -14.957 -5.109 14.685 1.00 58.34 83 ARG A O 1
ATOM 633 N N . ARG A 1 84 ? -13.275 -6.600 14.484 1.00 48.53 84 ARG A N 1
ATOM 634 C CA . ARG A 1 84 ? -14.057 -7.825 14.730 1.00 48.53 84 ARG A CA 1
ATOM 635 C C . ARG A 1 84 ? -13.765 -8.354 16.124 1.00 48.53 84 ARG A C 1
ATOM 637 O O . ARG A 1 84 ? -14.712 -8.918 16.705 1.00 48.53 84 ARG A O 1
#

Secondary structure (DSSP, 8-state):
----PPP-PPP----GGGS--S-HHHHHHHHHHHHHHHHHHHHHHHHHHHHTS---TTSHHHHHHHHHHHHHHHHHHHHHHTT-

Sequence (84 aa):
MSEERPPHLPPRRKLDIERPIGLGGVAQQGAVLIYALVTVALIGVALYMAVIEQRPLTSGWVAAPAIGAVWFGLRLFMILGSRR

Radius of gyration: 23.65 Å; chains: 1; bounding box: 30×25×84 Å